Protein AF-A0AAQ6AFJ7-F1 (afdb_monomer)

Organism: Amphiprion ocellaris (NCBI:txid80972)

Secondary structure (DSSP, 8-state):
-----HHHHHHHHTB-TTT-SB-SSEEE-TTS-EEEHHHHHHHHHHHHTTTPPPB-TTT--B-S-GGGPEE-HHHHHHHHHHHHHS-----------S-------SS--------SS-PPP--

Foldseek 3Di:
DDPDDPLRVVQQVQAAPQVRGGADQWWAFPVGDIHHLVRVLVQVVVVVVPVDFGADPPPRDGGPDSVPIDGPVVSVVVSVVSVVPPPDPDPDDDDDPDDDDDDDDDDDDDDDDDDPDDDDDDD

Structure (mmCIF, N/CA/C/O backbone):
data_AF-A0AAQ6AFJ7-F1
#
_entry.id   AF-A0AAQ6AFJ7-F1
#
loop_
_atom_site.group_PDB
_atom_site.id
_atom_site.type_symbol
_atom_site.label_atom_id
_atom_site.label_alt_id
_atom_site.label_comp_id
_atom_site.label_asym_id
_atom_site.label_entity_id
_atom_site.label_seq_id
_atom_site.pdbx_PDB_ins_code
_atom_site.Cartn_x
_atom_site.Cartn_y
_atom_site.Cartn_z
_atom_site.occupancy
_atom_site.B_iso_or_equiv
_atom_site.auth_seq_id
_atom_site.auth_comp_id
_atom_site.auth_asym_id
_atom_site.auth_atom_id
_atom_site.pdbx_PDB_model_num
ATOM 1 N N . MET A 1 1 ? -26.740 14.660 5.136 1.00 46.88 1 MET A N 1
ATOM 2 C CA . MET A 1 1 ? -25.790 14.652 6.270 1.00 46.88 1 MET A CA 1
ATOM 3 C C . MET A 1 1 ? -25.404 13.203 6.490 1.00 46.88 1 MET A C 1
ATOM 5 O O . MET A 1 1 ? -26.304 12.376 6.499 1.00 46.88 1 MET A O 1
ATOM 9 N N . SER A 1 2 ? -24.106 12.898 6.467 1.00 57.81 2 SER A N 1
ATOM 10 C CA . SER A 1 2 ? -23.583 11.533 6.310 1.00 57.81 2 SER A CA 1
ATOM 11 C C . SER A 1 2 ? -24.169 10.573 7.354 1.00 57.81 2 SER A C 1
ATOM 13 O O . SER A 1 2 ? -24.139 10.879 8.541 1.00 57.81 2 SER A O 1
ATOM 15 N N . LEU A 1 3 ? -24.731 9.448 6.899 1.00 65.75 3 LEU A N 1
ATOM 16 C CA . LEU A 1 3 ? -25.384 8.416 7.724 1.00 65.75 3 LEU A CA 1
ATOM 17 C C . LEU A 1 3 ? -24.393 7.396 8.309 1.00 65.75 3 LEU A C 1
ATOM 19 O O . LEU A 1 3 ? -24.811 6.428 8.938 1.00 65.75 3 LEU A O 1
ATOM 23 N N . PHE A 1 4 ? -23.096 7.589 8.084 1.00 62.53 4 PHE A N 1
ATOM 24 C CA . PHE A 1 4 ? -22.077 6.650 8.526 1.00 62.53 4 PHE A CA 1
ATOM 25 C C . PHE A 1 4 ? -21.688 6.920 9.972 1.00 62.53 4 PHE A C 1
ATOM 27 O O . PHE A 1 4 ? -21.436 8.062 10.369 1.00 62.53 4 PHE A O 1
ATOM 34 N N . LYS A 1 5 ? -21.637 5.852 10.768 1.00 77.75 5 LYS A N 1
ATOM 35 C CA . LYS A 1 5 ? -21.103 5.931 12.125 1.00 77.75 5 LYS A CA 1
ATOM 36 C C . LYS A 1 5 ? -19.603 6.249 12.044 1.00 77.75 5 LYS A C 1
ATOM 38 O O . LYS A 1 5 ? -18.931 5.730 11.151 1.00 77.75 5 LYS A O 1
ATOM 43 N N . PRO A 1 6 ? -19.044 7.031 12.986 1.00 77.44 6 PRO A N 1
ATOM 44 C CA . PRO A 1 6 ? -17.614 7.357 12.997 1.00 77.44 6 PRO A CA 1
ATOM 45 C C . PRO A 1 6 ? -16.695 6.125 12.944 1.00 77.44 6 PRO A C 1
ATOM 47 O O . PRO A 1 6 ? -15.611 6.183 12.373 1.00 77.44 6 PRO A O 1
ATOM 50 N N . GLU A 1 7 ? -17.144 4.998 13.505 1.00 79.19 7 GLU A N 1
ATOM 51 C CA . GLU A 1 7 ? -16.421 3.722 13.478 1.00 79.19 7 GLU A CA 1
ATOM 52 C C . GLU A 1 7 ? -16.317 3.114 12.070 1.00 79.19 7 GLU A C 1
ATOM 54 O O . GLU A 1 7 ? -15.252 2.637 11.694 1.00 79.19 7 GLU A O 1
ATOM 59 N N . GLU A 1 8 ? -17.385 3.179 11.269 1.00 79.06 8 GLU A N 1
ATOM 60 C CA . GLU A 1 8 ? -17.431 2.627 9.908 1.00 79.06 8 GLU A CA 1
ATOM 61 C C . GLU A 1 8 ? -16.568 3.459 8.959 1.00 79.06 8 GLU A C 1
ATOM 63 O O . GLU A 1 8 ? -15.852 2.916 8.117 1.00 79.06 8 GLU A O 1
ATOM 68 N N . GLN A 1 9 ? -16.581 4.782 9.143 1.00 84.75 9 GLN A N 1
ATOM 69 C CA . GLN A 1 9 ? -15.709 5.677 8.396 1.00 84.75 9 GLN A CA 1
ATOM 70 C C . GLN A 1 9 ? -14.234 5.388 8.699 1.00 84.75 9 GLN A C 1
ATOM 72 O O . GLN A 1 9 ? -13.426 5.316 7.780 1.00 84.75 9 GLN A O 1
ATOM 77 N N . LEU A 1 10 ? -13.881 5.143 9.963 1.00 89.38 10 LEU A N 1
ATOM 78 C CA . LEU A 1 10 ? -12.506 4.809 10.330 1.00 89.38 10 LEU A CA 1
ATOM 79 C C . LEU A 1 10 ? -12.050 3.460 9.750 1.00 89.38 10 LEU A C 1
ATOM 81 O O . LEU A 1 10 ? -10.907 3.348 9.313 1.00 89.38 10 LEU A O 1
ATOM 85 N N . VAL A 1 11 ? -12.927 2.448 9.696 1.00 90.88 11 VAL A N 1
ATOM 86 C CA . VAL A 1 11 ? -12.614 1.166 9.032 1.00 90.88 11 VAL A CA 1
ATOM 87 C C . VAL A 1 11 ? -12.270 1.384 7.567 1.00 90.88 11 VAL A C 1
ATOM 89 O O . VAL A 1 11 ? -11.305 0.795 7.082 1.00 90.88 11 VAL A O 1
ATOM 92 N N . HIS A 1 12 ? -13.037 2.223 6.869 1.00 90.81 12 HIS A N 1
ATOM 93 C CA . HIS A 1 12 ? -12.800 2.517 5.461 1.00 90.81 12 HIS A CA 1
ATOM 94 C C . HIS A 1 12 ? -11.412 3.131 5.233 1.00 90.81 12 HIS A C 1
ATOM 96 O O . HIS A 1 12 ? -10.651 2.612 4.422 1.00 90.81 12 HIS A O 1
ATOM 102 N N . GLU A 1 13 ? -11.043 4.150 6.015 1.00 93.44 13 GLU A N 1
ATOM 103 C CA . GLU A 1 13 ? -9.731 4.816 5.920 1.00 93.44 13 GLU A CA 1
ATOM 104 C C . GLU A 1 13 ? -8.555 3.879 6.250 1.00 93.44 13 GLU A C 1
ATOM 106 O O . GLU A 1 13 ? -7.445 4.028 5.738 1.00 93.44 13 GLU A O 1
ATOM 111 N N . LEU A 1 14 ? -8.786 2.889 7.115 1.00 95.75 14 LEU A N 1
ATOM 112 C CA . LEU A 1 14 ? -7.783 1.903 7.517 1.00 95.75 14 LEU A CA 1
ATOM 113 C C . LEU A 1 14 ? -7.788 0.638 6.653 1.00 95.75 14 LEU A C 1
ATOM 115 O O . LEU A 1 14 ? -7.059 -0.310 6.963 1.00 95.75 14 LEU A O 1
ATOM 119 N N . SER A 1 15 ? -8.586 0.608 5.586 1.00 96.38 15 SER A N 1
ATOM 120 C CA . SER A 1 15 ? -8.693 -0.533 4.684 1.00 96.38 15 SER A CA 1
ATOM 121 C C . SER A 1 15 ? -7.857 -0.344 3.426 1.00 96.38 15 SER A C 1
ATOM 123 O O . SER A 1 15 ? -7.816 0.720 2.818 1.00 96.38 15 SE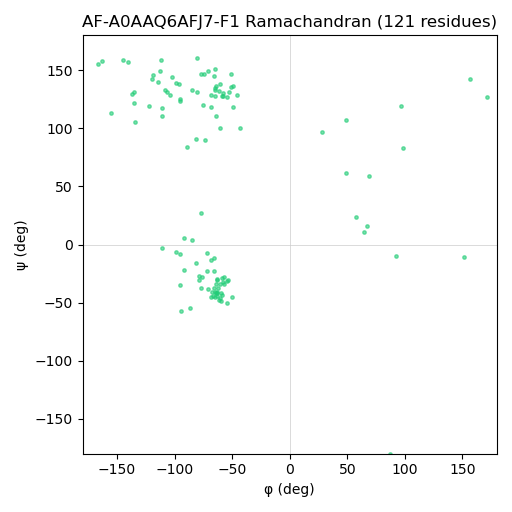R A O 1
ATOM 125 N N . CYS A 1 16 ? -7.204 -1.423 3.007 1.00 97.56 16 CYS A N 1
ATOM 126 C CA . CYS A 1 16 ? -6.484 -1.482 1.748 1.00 97.56 16 CYS A CA 1
ATOM 127 C C . CYS A 1 16 ? -7.475 -1.442 0.575 1.00 97.56 16 CYS A C 1
ATOM 129 O O . CYS A 1 16 ? -8.367 -2.292 0.522 1.00 97.56 16 CYS A O 1
ATOM 131 N N . PRO A 1 17 ? -7.298 -0.553 -0.416 1.00 96.12 17 PRO A N 1
ATOM 132 C CA . PRO A 1 17 ? -8.219 -0.433 -1.550 1.00 96.12 17 PRO A CA 1
ATOM 133 C C . PRO A 1 17 ? -8.190 -1.645 -2.500 1.00 96.12 17 PRO A C 1
ATOM 135 O O . PRO A 1 17 ? -9.084 -1.792 -3.326 1.00 96.12 17 PRO A O 1
ATOM 138 N N . ILE A 1 18 ? -7.189 -2.531 -2.390 1.00 95.50 18 ILE A N 1
ATOM 139 C CA . ILE A 1 18 ? -7.089 -3.748 -3.214 1.00 95.50 18 ILE A CA 1
ATOM 140 C C . ILE A 1 18 ? -7.864 -4.916 -2.588 1.00 95.50 18 ILE A C 1
ATOM 142 O O . ILE A 1 18 ? -8.689 -5.530 -3.256 1.00 95.50 18 ILE A O 1
ATOM 146 N N . CYS A 1 19 ? -7.594 -5.261 -1.322 1.00 96.50 19 CYS A N 1
ATOM 147 C CA . CYS A 1 19 ? -8.243 -6.407 -0.666 1.00 96.50 19 CYS A CA 1
ATOM 148 C C . CYS A 1 19 ? -9.475 -6.036 0.167 1.00 96.50 19 CYS A C 1
ATOM 150 O O . CYS A 1 19 ? -10.173 -6.932 0.639 1.00 96.50 19 CYS A O 1
ATOM 152 N N . LEU A 1 20 ? -9.733 -4.739 0.360 1.00 95.00 20 LEU A N 1
ATOM 153 C CA . LEU A 1 20 ? -10.845 -4.196 1.147 1.00 95.00 20 LEU A CA 1
ATOM 154 C C . LEU A 1 20 ? -10.860 -4.675 2.608 1.00 95.00 20 LEU A C 1
ATOM 156 O O . LEU A 1 20 ? -11.899 -4.692 3.259 1.00 95.00 20 LEU A O 1
ATOM 160 N N . GLN A 1 21 ? -9.697 -5.080 3.117 1.00 95.75 21 GLN A N 1
ATOM 161 C CA . GLN A 1 21 ? -9.472 -5.439 4.513 1.00 95.75 21 GLN A CA 1
ATOM 162 C C . GLN A 1 21 ? -8.563 -4.403 5.163 1.00 95.75 21 GLN A C 1
ATOM 164 O O . GLN A 1 21 ? -7.778 -3.748 4.474 1.00 95.75 21 GLN A O 1
ATOM 169 N N . LEU A 1 22 ? -8.604 -4.317 6.494 1.00 95.94 22 LEU A N 1
ATOM 170 C CA . LEU A 1 22 ? -7.646 -3.522 7.261 1.00 95.94 22 LEU A CA 1
ATOM 171 C C . LEU A 1 22 ? -6.207 -3.839 6.841 1.00 95.94 22 LEU A C 1
ATOM 173 O O . LEU A 1 22 ? -5.861 -5.021 6.715 1.00 95.94 22 LEU A O 1
ATOM 177 N N . TYR A 1 23 ? -5.372 -2.809 6.676 1.00 97.62 23 TYR A N 1
ATOM 178 C CA . TYR A 1 23 ? -4.009 -2.995 6.176 1.00 97.62 23 TYR A CA 1
ATOM 179 C C . TYR A 1 23 ? -3.239 -4.071 6.956 1.00 97.62 23 TYR A C 1
ATOM 181 O O . TYR A 1 23 ? -3.246 -4.126 8.187 1.00 97.62 23 TYR A O 1
ATOM 189 N N . SER A 1 24 ? -2.541 -4.923 6.213 1.00 95.81 24 SER A N 1
ATOM 190 C CA . SER A 1 24 ? -1.585 -5.893 6.732 1.00 95.81 24 SER A CA 1
ATOM 191 C C . SER A 1 24 ? -0.252 -5.615 6.061 1.00 95.81 24 SER A C 1
ATOM 193 O O . SER A 1 24 ? -0.164 -5.647 4.833 1.00 95.81 24 SER A O 1
ATOM 195 N N . ASP A 1 25 ? 0.754 -5.284 6.869 1.00 96.00 25 ASP A N 1
ATOM 196 C CA . ASP A 1 25 ? 2.056 -4.827 6.384 1.00 96.00 25 ASP A CA 1
ATOM 197 C C . ASP A 1 25 ? 1.936 -3.714 5.315 1.00 96.00 25 ASP A C 1
ATOM 199 O O . ASP A 1 25 ? 2.278 -3.932 4.147 1.00 96.00 25 ASP A O 1
ATOM 203 N N . PRO A 1 26 ? 1.355 -2.547 5.662 1.00 97.38 26 PRO A N 1
ATOM 204 C CA . PRO A 1 26 ? 1.181 -1.462 4.712 1.00 97.38 26 PRO A CA 1
ATOM 205 C C . PRO A 1 26 ? 2.527 -0.963 4.190 1.00 97.38 26 PRO A C 1
ATOM 207 O O . PRO A 1 26 ? 3.432 -0.641 4.963 1.00 97.38 26 PRO A O 1
ATOM 210 N N . VAL A 1 27 ? 2.624 -0.827 2.875 1.00 97.06 27 VAL A N 1
ATOM 211 C CA . VAL A 1 27 ? 3.716 -0.149 2.178 1.00 97.06 27 VAL A CA 1
ATOM 212 C C . VAL A 1 27 ? 3.196 1.117 1.519 1.00 97.06 27 VAL A C 1
ATOM 214 O O . VAL A 1 27 ? 2.033 1.178 1.116 1.00 97.06 27 VAL A O 1
ATOM 217 N N . VAL A 1 28 ? 4.064 2.118 1.416 1.00 96.44 28 VAL A N 1
ATOM 218 C CA . VAL A 1 28 ? 3.766 3.400 0.776 1.00 96.44 28 VAL A CA 1
ATOM 219 C C . VAL A 1 28 ? 4.476 3.487 -0.573 1.00 96.44 28 VAL A C 1
ATOM 221 O O . VAL A 1 28 ? 5.667 3.184 -0.680 1.00 96.44 28 VAL A O 1
ATOM 224 N N . LEU A 1 29 ? 3.737 3.878 -1.612 1.00 95.38 29 LEU A N 1
ATOM 225 C CA . LEU A 1 29 ? 4.303 4.199 -2.925 1.00 95.38 29 LEU A CA 1
ATOM 226 C C . LEU A 1 29 ? 4.890 5.619 -2.917 1.00 95.38 29 LEU A C 1
ATOM 228 O O . LEU A 1 29 ? 4.463 6.443 -2.110 1.00 95.38 29 LEU A O 1
ATOM 232 N N . PRO A 1 30 ? 5.790 5.965 -3.858 1.00 94.38 30 PRO A N 1
ATOM 233 C CA . PRO A 1 30 ? 6.312 7.330 -3.993 1.00 94.38 30 PRO A CA 1
ATOM 234 C C . PRO A 1 30 ? 5.223 8.408 -4.136 1.00 94.38 30 PRO A C 1
ATOM 236 O O . PRO A 1 30 ? 5.380 9.511 -3.625 1.00 94.38 30 PRO A O 1
ATOM 239 N N . CYS A 1 31 ? 4.087 8.058 -4.749 1.00 95.31 31 CYS A N 1
ATOM 240 C CA . CYS A 1 31 ? 2.912 8.927 -4.872 1.00 95.31 31 CYS A CA 1
ATOM 241 C C . CYS A 1 31 ? 2.133 9.149 -3.557 1.00 95.31 31 CYS A C 1
ATOM 243 O O . CYS A 1 31 ? 1.178 9.920 -3.530 1.00 95.31 31 CYS A O 1
ATOM 245 N N . GLY A 1 32 ? 2.485 8.446 -2.475 1.00 94.62 32 GLY A N 1
ATOM 246 C CA . GLY A 1 32 ? 1.863 8.560 -1.152 1.00 94.62 32 GLY A CA 1
ATOM 247 C C . GLY A 1 32 ? 0.701 7.597 -0.869 1.00 94.62 32 GLY A C 1
ATOM 248 O O . GLY A 1 32 ? 0.297 7.484 0.290 1.00 94.62 32 GLY A O 1
ATOM 249 N N . HIS A 1 33 ? 0.186 6.871 -1.868 1.00 96.75 33 HIS A N 1
ATOM 250 C CA . HIS A 1 33 ? -0.851 5.850 -1.658 1.00 96.75 33 HIS A CA 1
ATOM 251 C C . HIS A 1 33 ? -0.297 4.615 -0.938 1.00 96.75 33 HIS A C 1
ATOM 253 O O . HIS A 1 33 ? 0.882 4.271 -1.076 1.00 96.75 33 HIS A O 1
ATOM 259 N N . ASN A 1 34 ? -1.157 3.950 -0.163 1.00 97.31 34 ASN A N 1
ATOM 260 C CA . ASN A 1 34 ? -0.775 2.849 0.717 1.00 97.31 34 ASN A CA 1
ATOM 261 C C . ASN A 1 34 ? -1.518 1.570 0.329 1.00 97.31 34 ASN A C 1
ATOM 263 O O . ASN A 1 34 ? -2.699 1.602 0.003 1.00 97.31 34 ASN A O 1
ATOM 267 N N . TYR A 1 35 ? -0.836 0.430 0.416 1.00 97.38 35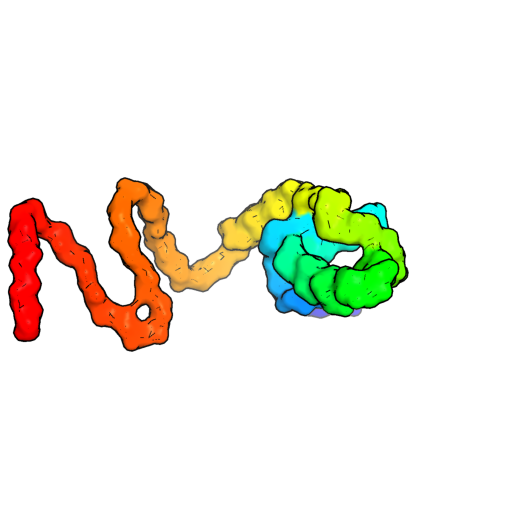 TYR A N 1
ATOM 268 C CA . TYR A 1 35 ? -1.407 -0.890 0.127 1.00 97.38 35 TYR A CA 1
ATOM 269 C C . TYR A 1 35 ? -0.805 -1.932 1.058 1.00 97.38 35 TYR A C 1
ATOM 271 O O . TYR A 1 35 ? 0.304 -1.753 1.554 1.00 97.38 35 TYR A O 1
ATOM 279 N N . CYS A 1 36 ? -1.480 -3.063 1.259 1.00 97.69 36 CYS A N 1
ATOM 280 C CA . CYS A 1 36 ? -0.814 -4.225 1.849 1.00 97.69 36 CYS A CA 1
ATOM 281 C C . CYS A 1 36 ? 0.342 -4.663 0.942 1.00 97.69 36 CYS A C 1
ATOM 283 O O . CYS A 1 36 ? 0.157 -4.761 -0.276 1.00 97.69 36 CYS A O 1
ATOM 285 N N . ARG A 1 37 ? 1.494 -5.013 1.525 1.00 94.88 37 ARG A N 1
ATOM 286 C CA . ARG A 1 37 ? 2.668 -5.487 0.776 1.00 94.88 37 ARG A CA 1
ATOM 287 C C . ARG A 1 37 ? 2.328 -6.613 -0.203 1.00 94.88 37 ARG A C 1
ATOM 289 O O . ARG A 1 37 ? 2.722 -6.566 -1.363 1.00 94.88 37 ARG A O 1
ATOM 296 N N . ALA A 1 38 ? 1.549 -7.598 0.247 1.00 94.25 38 ALA A N 1
ATOM 297 C CA . ALA A 1 38 ? 1.118 -8.715 -0.593 1.00 94.25 38 ALA A CA 1
ATOM 298 C C . ALA A 1 38 ? 0.242 -8.259 -1.773 1.00 94.25 38 ALA A C 1
ATOM 300 O O . ALA A 1 38 ? 0.423 -8.726 -2.893 1.00 94.25 38 ALA A O 1
ATOM 301 N N . CYS A 1 39 ? -0.674 -7.315 -1.536 1.00 95.12 39 CYS A N 1
ATOM 302 C CA . CYS A 1 39 ? -1.595 -6.833 -2.560 1.00 95.12 39 CYS A CA 1
ATOM 303 C C . CYS A 1 39 ? -0.868 -6.108 -3.691 1.00 95.12 39 CYS A C 1
ATOM 305 O O . CYS A 1 39 ? -1.164 -6.360 -4.854 1.00 95.12 39 CYS A O 1
ATOM 307 N N . ILE A 1 40 ? 0.081 -5.230 -3.360 1.00 93.19 40 ILE A N 1
ATOM 308 C CA . ILE A 1 40 ? 0.822 -4.491 -4.386 1.00 93.19 40 ILE A CA 1
ATOM 309 C C . ILE A 1 40 ? 1.884 -5.359 -5.083 1.00 93.19 40 ILE A C 1
ATOM 311 O O . ILE A 1 40 ? 2.161 -5.159 -6.260 1.00 93.19 40 ILE A O 1
ATOM 315 N N . CYS A 1 41 ? 2.431 -6.375 -4.406 1.00 90.06 41 CYS A N 1
ATOM 316 C CA . CYS A 1 41 ? 3.325 -7.346 -5.044 1.00 90.06 41 CYS A CA 1
ATOM 317 C C . CYS A 1 41 ? 2.597 -8.107 -6.159 1.00 90.06 41 CYS A C 1
ATOM 319 O O . CYS A 1 41 ? 3.070 -8.147 -7.290 1.00 90.06 41 CYS A O 1
ATOM 321 N N . MET A 1 42 ? 1.388 -8.606 -5.879 1.00 87.50 42 MET A N 1
ATOM 322 C CA . MET A 1 42 ? 0.588 -9.336 -6.868 1.00 87.50 42 MET A CA 1
ATOM 323 C C . MET A 1 42 ? 0.235 -8.494 -8.104 1.00 87.50 42 MET A C 1
ATOM 325 O O . MET A 1 42 ? 0.147 -9.038 -9.203 1.00 87.50 42 MET A O 1
ATOM 329 N N . THR A 1 43 ? 0.027 -7.181 -7.951 1.00 83.38 43 THR A N 1
ATOM 330 C CA . THR A 1 43 ? -0.247 -6.284 -9.089 1.00 83.38 43 THR A CA 1
ATOM 331 C C . THR A 1 43 ? 1.019 -5.905 -9.864 1.00 83.38 43 THR A C 1
ATOM 333 O O . THR A 1 43 ? 0.955 -5.638 -11.065 1.00 83.38 43 THR A O 1
ATOM 336 N N . ALA A 1 44 ? 2.186 -5.896 -9.216 1.00 78.94 44 ALA A N 1
ATOM 337 C CA . ALA A 1 44 ? 3.464 -5.664 -9.884 1.00 78.94 44 ALA A CA 1
ATOM 338 C C . ALA A 1 44 ? 3.963 -6.902 -10.649 1.00 78.94 44 ALA A C 1
ATOM 340 O O . ALA A 1 44 ? 4.445 -6.749 -11.772 1.00 78.94 44 ALA A O 1
ATOM 341 N N . ASP A 1 45 ? 3.759 -8.112 -10.118 1.00 70.94 45 ASP A N 1
ATOM 342 C CA . ASP A 1 45 ? 4.170 -9.381 -10.746 1.00 70.94 45 ASP A CA 1
ATOM 343 C C . ASP A 1 45 ? 3.534 -9.595 -12.133 1.00 70.94 45 ASP A C 1
ATOM 345 O O . ASP A 1 45 ? 4.114 -10.237 -13.016 1.00 70.94 45 ASP A O 1
ATOM 349 N N . THR A 1 46 ? 2.342 -9.035 -12.368 1.00 64.75 46 THR A N 1
ATOM 350 C CA . THR A 1 46 ? 1.704 -9.059 -13.694 1.00 64.75 46 THR A CA 1
ATOM 351 C C . THR A 1 46 ? 2.384 -8.132 -14.703 1.00 64.75 46 THR A C 1
ATOM 353 O O . THR A 1 46 ? 2.259 -8.347 -15.907 1.00 64.75 46 THR A O 1
ATOM 356 N N . THR A 1 47 ? 3.105 -7.114 -14.231 1.00 63.72 47 THR A N 1
ATOM 357 C CA . THR A 1 47 ? 3.731 -6.074 -15.062 1.00 63.72 47 THR A CA 1
ATOM 358 C C . THR A 1 47 ? 5.201 -6.394 -15.370 1.00 63.72 47 THR A C 1
ATOM 360 O O . THR A 1 47 ? 5.656 -6.161 -16.491 1.00 63.72 47 THR A O 1
ATOM 363 N N . ASP A 1 48 ? 5.914 -7.015 -14.423 1.00 60.72 48 ASP A N 1
ATOM 364 C CA . ASP A 1 48 ? 7.359 -7.297 -14.499 1.00 60.72 48 ASP A CA 1
ATOM 365 C C . ASP A 1 48 ? 7.757 -8.153 -15.721 1.00 60.72 48 ASP A C 1
ATOM 367 O O . ASP A 1 48 ? 8.773 -7.926 -16.375 1.00 60.72 48 ASP A O 1
ATOM 371 N N . LYS A 1 49 ? 6.872 -9.058 -16.158 1.00 62.94 49 LYS A N 1
ATOM 372 C CA . LYS A 1 49 ? 7.084 -9.900 -17.354 1.00 62.94 49 LYS A CA 1
ATOM 373 C C . LYS A 1 49 ? 7.132 -9.127 -18.679 1.00 62.94 49 LYS A C 1
ATOM 375 O O . LYS A 1 49 ? 7.483 -9.711 -19.701 1.00 62.94 49 LYS A O 1
ATOM 380 N N . SER A 1 50 ? 6.761 -7.847 -18.675 1.00 64.81 50 SER A N 1
ATOM 381 C CA . SER A 1 50 ? 6.639 -7.018 -19.881 1.00 64.81 50 SER A CA 1
ATOM 382 C C . SER A 1 50 ? 7.706 -5.921 -19.983 1.00 64.81 50 SER A C 1
ATOM 384 O O . SER A 1 50 ? 7.712 -5.188 -20.970 1.00 64.81 50 SER A O 1
ATOM 386 N N . GLY A 1 51 ? 8.588 -5.770 -18.983 1.00 69.94 51 GLY A N 1
ATOM 387 C CA . GLY A 1 51 ? 9.570 -4.674 -18.930 1.00 69.94 51 GLY A CA 1
ATOM 388 C C . GLY A 1 51 ? 8.947 -3.281 -18.750 1.00 69.94 51 GLY A C 1
ATOM 389 O O . GLY A 1 51 ? 9.597 -2.271 -19.012 1.00 69.94 51 GLY A O 1
ATOM 390 N N . ILE A 1 52 ? 7.677 -3.222 -18.338 1.00 81.06 52 ILE A N 1
ATOM 391 C CA . ILE A 1 52 ? 6.932 -1.984 -18.091 1.00 81.06 52 ILE A CA 1
ATOM 392 C C . ILE A 1 52 ? 7.009 -1.676 -16.592 1.00 81.06 52 ILE A C 1
ATOM 394 O O . ILE A 1 52 ? 6.871 -2.578 -15.767 1.00 81.06 52 ILE A O 1
ATOM 398 N N . LEU A 1 53 ? 7.213 -0.406 -16.229 1.00 86.75 53 LEU A N 1
ATOM 399 C CA . LEU A 1 53 ? 7.181 0.001 -14.824 1.00 86.75 53 LEU A CA 1
ATOM 400 C C . LEU A 1 53 ? 5.773 -0.201 -14.239 1.00 86.75 53 LEU A C 1
ATOM 402 O O . LEU A 1 53 ? 4.783 0.181 -14.875 1.00 86.75 53 LEU A O 1
ATOM 406 N N . PRO A 1 54 ? 5.651 -0.771 -13.029 1.00 90.19 54 PRO A N 1
ATOM 407 C CA . PRO A 1 54 ? 4.360 -0.902 -12.378 1.00 90.19 54 PRO A CA 1
ATOM 408 C C . PRO A 1 54 ? 3.774 0.476 -12.047 1.00 90.19 54 PRO A C 1
ATOM 410 O O . PRO A 1 54 ? 4.489 1.453 -11.816 1.00 90.19 54 PRO A O 1
ATOM 413 N N . ARG A 1 55 ? 2.440 0.545 -12.031 1.00 91.50 55 ARG A N 1
ATOM 414 C CA . ARG A 1 55 ? 1.673 1.780 -11.819 1.00 91.50 55 ARG A CA 1
ATOM 415 C C . ARG A 1 55 ? 0.805 1.686 -10.577 1.00 91.50 55 ARG A C 1
ATOM 417 O O . ARG A 1 55 ? 0.279 0.622 -10.257 1.00 91.50 55 ARG A O 1
ATOM 424 N N . CYS A 1 56 ? 0.642 2.811 -9.891 1.00 93.94 56 CYS A N 1
ATOM 425 C CA . CYS A 1 56 ? -0.265 2.945 -8.760 1.00 93.94 56 CYS A CA 1
ATOM 426 C C . CYS A 1 56 ? -1.716 2.617 -9.181 1.00 93.94 56 CYS A C 1
ATOM 428 O O . CYS A 1 56 ? -2.206 3.220 -10.140 1.00 93.94 56 CYS A O 1
ATOM 430 N N . PRO A 1 57 ? -2.430 1.711 -8.487 1.00 93.56 57 PRO A N 1
ATOM 431 C CA . PRO A 1 57 ? -3.830 1.393 -8.785 1.00 93.56 57 PRO A CA 1
ATOM 432 C C . PRO A 1 57 ? -4.789 2.592 -8.743 1.00 93.56 57 PRO A C 1
ATOM 434 O O . PRO A 1 57 ? -5.794 2.589 -9.451 1.00 93.56 57 PRO A O 1
ATOM 437 N N . GLU A 1 58 ? -4.479 3.616 -7.944 1.00 94.94 58 GLU A N 1
ATOM 438 C CA . GLU A 1 58 ? -5.357 4.774 -7.737 1.00 94.94 58 GLU A CA 1
ATOM 439 C C . GLU A 1 58 ? -5.016 5.946 -8.667 1.00 94.94 58 GLU A C 1
ATOM 441 O O . GLU A 1 58 ? -5.854 6.377 -9.458 1.00 94.94 58 GLU A O 1
ATOM 446 N N . CYS A 1 59 ? -3.776 6.446 -8.625 1.00 96.19 59 CYS A N 1
ATOM 447 C CA . CYS A 1 59 ? -3.371 7.628 -9.399 1.00 96.19 59 CYS A CA 1
ATOM 448 C C . CYS A 1 59 ? -2.629 7.311 -10.705 1.00 96.19 59 CYS A C 1
ATOM 450 O O . CYS A 1 59 ? -2.370 8.218 -11.493 1.00 96.19 59 CYS A O 1
ATOM 452 N N . ARG A 1 60 ? -2.302 6.035 -10.957 1.00 93.19 60 ARG A N 1
ATOM 453 C CA . ARG A 1 60 ? -1.573 5.545 -12.146 1.00 93.19 60 ARG A CA 1
ATOM 454 C C . ARG A 1 60 ? -0.132 6.040 -12.296 1.00 93.19 60 ARG A C 1
ATOM 456 O O . ARG A 1 60 ? 0.467 5.799 -13.342 1.00 93.19 60 ARG A O 1
ATOM 463 N N . GLU A 1 61 ? 0.430 6.672 -11.270 1.00 93.69 61 GLU A N 1
ATOM 464 C CA . GLU A 1 61 ? 1.840 7.069 -11.243 1.00 93.69 61 GLU A CA 1
ATOM 465 C C . GLU A 1 61 ? 2.761 5.840 -11.271 1.00 93.69 61 GLU A C 1
ATOM 467 O O . GLU A 1 61 ? 2.494 4.837 -10.601 1.00 93.69 61 GLU A O 1
ATOM 472 N N . GLU A 1 62 ? 3.816 5.905 -12.080 1.00 92.31 62 GLU A N 1
ATOM 473 C CA . GLU A 1 62 ? 4.813 4.841 -12.220 1.00 92.31 62 GLU A CA 1
ATOM 474 C C . GLU A 1 62 ? 5.779 4.833 -11.034 1.00 92.31 62 GLU A C 1
ATOM 476 O O . GLU A 1 62 ? 6.120 5.879 -10.484 1.00 92.31 62 GLU A O 1
ATOM 481 N N . TYR A 1 63 ? 6.248 3.650 -10.643 1.00 90.44 63 TYR A N 1
ATOM 482 C CA . TYR A 1 63 ? 7.241 3.505 -9.581 1.00 90.44 63 TYR A CA 1
ATOM 483 C C . TYR A 1 63 ? 8.270 2.423 -9.919 1.00 90.44 63 TYR A C 1
ATOM 485 O O . TYR A 1 63 ? 8.019 1.529 -10.725 1.00 90.44 63 TYR A O 1
ATOM 493 N N . GLN A 1 64 ? 9.452 2.502 -9.301 1.00 87.25 64 GLN A N 1
ATOM 494 C CA . GLN A 1 64 ? 10.636 1.699 -9.651 1.00 87.25 64 GLN A CA 1
ATOM 495 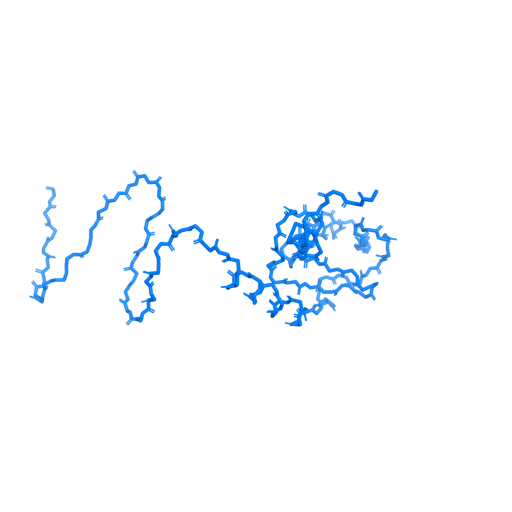C C . GLN A 1 64 ? 10.590 0.241 -9.144 1.00 87.25 64 GLN A C 1
ATOM 497 O O . GLN A 1 64 ? 11.628 -0.375 -8.927 1.00 87.25 64 GLN A O 1
ATOM 502 N N . GLY A 1 65 ? 9.396 -0.327 -8.957 1.00 84.81 65 GLY A N 1
ATOM 503 C CA . GLY A 1 65 ? 9.214 -1.702 -8.486 1.00 84.81 65 GLY A CA 1
ATOM 504 C C . GLY A 1 65 ? 9.205 -1.867 -6.963 1.00 84.81 65 GLY A C 1
ATOM 505 O O . GLY A 1 65 ? 9.302 -0.900 -6.203 1.00 84.81 65 GLY A O 1
ATOM 506 N N . MET A 1 66 ? 9.040 -3.120 -6.524 1.00 83.88 66 MET A N 1
ATOM 507 C CA . MET A 1 66 ? 8.806 -3.491 -5.119 1.00 83.88 66 MET A CA 1
ATOM 508 C C . MET A 1 66 ? 9.972 -3.148 -4.185 1.00 83.88 66 MET A C 1
ATOM 510 O O . MET A 1 66 ? 9.727 -2.773 -3.041 1.00 83.88 66 MET A O 1
ATOM 514 N N . ASP A 1 67 ? 11.216 -3.226 -4.661 1.00 83.81 67 ASP A N 1
ATOM 515 C CA . ASP A 1 67 ? 12.410 -2.998 -3.829 1.00 83.81 67 ASP A CA 1
ATOM 516 C C . ASP A 1 67 ? 12.524 -1.555 -3.316 1.00 83.81 67 ASP A C 1
ATOM 518 O O . ASP A 1 67 ? 13.159 -1.290 -2.296 1.00 83.81 67 ASP A O 1
ATOM 522 N N . SER A 1 68 ? 11.878 -0.614 -4.008 1.00 82.88 68 SER A N 1
ATOM 523 C CA . SER A 1 68 ? 11.845 0.799 -3.623 1.00 82.88 68 SER A CA 1
ATOM 524 C C . SER A 1 68 ? 10.803 1.113 -2.542 1.00 82.88 68 SER A C 1
ATOM 526 O O . SER A 1 68 ? 10.868 2.168 -1.906 1.00 82.88 68 SER A O 1
ATOM 528 N N . LEU A 1 69 ? 9.849 0.207 -2.299 1.00 90.62 69 LEU A N 1
ATOM 529 C CA . LEU A 1 69 ? 8.711 0.470 -1.423 1.00 90.62 69 LEU A CA 1
ATOM 530 C C . LEU A 1 69 ? 9.084 0.303 0.047 1.00 90.62 69 LEU A C 1
ATOM 532 O O . LEU A 1 69 ? 9.645 -0.708 0.466 1.00 90.62 69 LEU A O 1
ATOM 536 N N . GLN A 1 70 ? 8.712 1.297 0.849 1.00 93.12 70 GLN A N 1
ATOM 537 C CA . GLN A 1 70 ? 8.976 1.304 2.283 1.00 93.12 70 GLN A CA 1
ATOM 538 C C . GLN A 1 70 ? 7.717 0.942 3.066 1.00 93.12 70 GLN A C 1
ATOM 540 O O . GLN A 1 70 ? 6.604 1.338 2.711 1.00 93.12 70 GLN A O 1
ATOM 545 N N . ARG A 1 71 ? 7.894 0.213 4.170 1.00 95.69 71 ARG A N 1
ATOM 546 C CA . ARG A 1 71 ? 6.817 -0.052 5.131 1.00 95.69 71 ARG A CA 1
ATOM 547 C C . ARG A 1 71 ? 6.367 1.256 5.784 1.00 95.69 71 ARG A C 1
ATOM 549 O O . ARG A 1 71 ? 7.185 2.019 6.296 1.00 95.69 71 ARG A O 1
ATOM 556 N N . ASN A 1 72 ? 5.058 1.474 5.857 1.00 96.81 72 ASN A N 1
ATOM 557 C CA . ASN A 1 72 ? 4.466 2.581 6.598 1.00 96.81 72 ASN A CA 1
ATOM 558 C C . ASN A 1 72 ? 4.197 2.171 8.056 1.00 96.81 72 ASN A C 1
ATOM 560 O O . ASN A 1 72 ? 3.088 1.787 8.425 1.00 96.81 72 ASN A O 1
ATOM 564 N N . PHE A 1 73 ? 5.224 2.275 8.905 1.00 95.56 73 PHE A N 1
ATOM 565 C CA . PHE A 1 73 ? 5.147 1.890 10.322 1.00 95.56 73 PHE A CA 1
ATOM 566 C C . PHE A 1 73 ? 4.043 2.612 11.100 1.00 95.56 73 PHE A C 1
ATOM 568 O O . PHE A 1 73 ? 3.446 2.037 12.012 1.00 95.56 73 PHE A O 1
ATOM 575 N N . LYS A 1 74 ? 3.758 3.873 10.751 1.00 97.19 74 LYS A N 1
ATOM 576 C CA . LYS A 1 74 ? 2.725 4.649 11.438 1.00 97.19 74 LYS A CA 1
ATOM 577 C C . LYS A 1 74 ? 1.340 4.090 11.138 1.00 97.19 74 LYS A C 1
ATOM 579 O O . LYS A 1 74 ? 0.558 3.915 12.069 1.00 97.19 74 LYS A O 1
ATOM 584 N N . LEU A 1 75 ? 1.064 3.779 9.872 1.00 96.94 75 LEU A N 1
ATOM 585 C CA . LEU A 1 75 ? -0.196 3.161 9.470 1.00 96.94 75 LEU A CA 1
ATOM 586 C C . LEU A 1 75 ? -0.354 1.768 10.094 1.00 9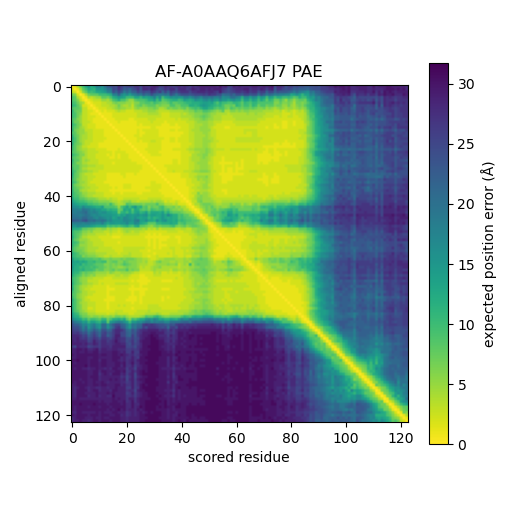6.94 75 LEU A C 1
ATOM 588 O O . LEU A 1 75 ? -1.422 1.477 10.627 1.00 96.94 75 LEU A O 1
ATOM 592 N N . SER A 1 76 ? 0.714 0.959 10.137 1.00 95.75 76 SER A N 1
ATOM 593 C CA . SER A 1 76 ? 0.701 -0.330 10.847 1.00 95.75 76 SER A CA 1
ATOM 594 C C . SER A 1 76 ? 0.274 -0.170 12.307 1.00 95.75 76 SER A C 1
ATOM 596 O O . SER A 1 76 ? -0.666 -0.822 12.752 1.00 95.75 76 SER A O 1
ATOM 598 N N . SER A 1 77 ? 0.905 0.762 13.029 1.00 96.56 77 SER A N 1
ATOM 599 C CA . SER A 1 77 ? 0.613 1.013 14.444 1.00 96.56 77 SER A CA 1
ATOM 600 C C . SER A 1 77 ? -0.828 1.481 14.679 1.00 96.56 77 SER A C 1
ATOM 602 O O . SER A 1 77 ? -1.458 1.075 15.655 1.00 96.56 77 SER A O 1
ATOM 604 N N . ILE A 1 78 ? -1.381 2.306 13.781 1.00 95.75 78 ILE A N 1
ATOM 605 C CA . ILE A 1 78 ? -2.777 2.758 13.877 1.00 95.75 78 ILE A CA 1
ATOM 606 C C . ILE A 1 78 ? -3.740 1.582 13.676 1.00 95.75 78 ILE A C 1
ATOM 608 O O . ILE A 1 78 ? -4.689 1.436 14.444 1.00 95.75 78 ILE A O 1
ATOM 612 N N . VAL A 1 79 ? -3.491 0.725 12.682 1.00 95.38 79 VAL A N 1
ATOM 613 C CA . VAL A 1 79 ? -4.332 -0.451 12.410 1.00 95.38 79 VAL A CA 1
ATOM 614 C C . VAL A 1 79 ? -4.278 -1.454 13.560 1.00 95.38 79 VAL A C 1
ATOM 616 O O . VAL A 1 79 ? -5.311 -1.996 13.950 1.00 95.38 79 VAL A O 1
ATOM 619 N N . GLU A 1 80 ? -3.102 -1.681 14.139 1.00 92.81 80 GLU A N 1
ATOM 620 C CA . GLU A 1 80 ? -2.935 -2.517 15.332 1.00 92.81 80 GLU A CA 1
ATOM 621 C C . GLU A 1 80 ? -3.716 -1.954 16.525 1.00 92.81 80 GLU A C 1
ATOM 623 O O . GLU A 1 80 ? -4.471 -2.684 17.170 1.00 92.81 80 GLU A O 1
ATOM 628 N N . GLY A 1 81 ? -3.610 -0.644 16.771 1.00 94.00 81 GLY A N 1
ATOM 629 C CA . GLY A 1 81 ? -4.380 0.037 17.811 1.00 94.00 81 GLY A CA 1
ATOM 630 C C . GLY A 1 81 ? -5.891 -0.072 17.596 1.00 94.00 81 GLY A C 1
ATOM 631 O O . GLY A 1 81 ? -6.626 -0.345 18.542 1.00 94.00 81 GLY A O 1
ATOM 632 N N . TYR A 1 82 ? -6.353 0.068 16.350 1.00 91.81 82 TYR A N 1
ATOM 633 C CA . TYR A 1 82 ? -7.760 -0.107 15.989 1.00 91.81 82 TYR A CA 1
ATOM 634 C C . TYR A 1 82 ? -8.248 -1.543 16.234 1.00 91.81 82 TYR A C 1
ATOM 636 O O . TYR A 1 82 ? -9.309 -1.751 16.814 1.00 91.81 82 TYR A O 1
ATOM 644 N N . ARG A 1 83 ? -7.461 -2.559 15.856 1.00 88.94 83 ARG A N 1
ATOM 645 C CA . ARG A 1 83 ? -7.799 -3.976 16.100 1.00 88.94 83 ARG A CA 1
ATOM 646 C C . ARG A 1 83 ? -7.878 -4.325 17.588 1.00 88.94 83 ARG A C 1
ATOM 648 O O . ARG A 1 83 ? -8.632 -5.224 17.957 1.00 88.94 83 ARG A O 1
ATOM 655 N N . ALA A 1 84 ? -7.089 -3.648 18.420 1.00 89.56 84 ALA A N 1
ATOM 656 C CA . ALA A 1 84 ? -7.097 -3.825 19.868 1.00 89.56 84 ALA A CA 1
ATOM 657 C C . ALA A 1 84 ? -8.268 -3.102 20.556 1.00 89.56 84 ALA A C 1
ATOM 659 O O . ALA A 1 84 ? -8.729 -3.559 21.599 1.00 89.56 84 ALA A O 1
ATOM 660 N N . SER A 1 85 ? -8.737 -1.982 19.995 1.00 83.19 85 SER A N 1
ATOM 661 C CA . SER A 1 85 ? -9.838 -1.187 20.555 1.00 83.19 85 SER A CA 1
ATOM 662 C C . SER A 1 85 ? -11.215 -1.570 20.018 1.00 83.19 85 SER A C 1
ATOM 664 O O . SER A 1 85 ? -12.216 -1.309 20.687 1.00 83.19 85 SER A O 1
ATOM 666 N N . ALA A 1 86 ? -11.285 -2.198 18.840 1.00 72.75 86 ALA A N 1
ATOM 667 C CA . ALA A 1 86 ? -12.523 -2.749 18.317 1.00 72.75 86 ALA A CA 1
ATOM 668 C C . ALA A 1 86 ? -13.076 -3.767 19.331 1.00 72.75 86 ALA A C 1
ATOM 670 O O . ALA A 1 86 ? -12.329 -4.661 19.743 1.00 72.75 86 ALA A O 1
ATOM 671 N N . PRO A 1 87 ? -14.351 -3.655 19.758 1.00 57.78 87 PRO A N 1
ATOM 672 C CA . PRO A 1 87 ? -14.957 -4.625 20.655 1.00 57.78 87 PRO A CA 1
ATOM 673 C C . PRO A 1 87 ? -14.932 -5.981 19.957 1.00 57.78 87 PRO A C 1
ATOM 675 O O . PRO A 1 87 ? -15.731 -6.264 19.065 1.00 57.78 87 PRO A O 1
ATOM 678 N N . GLN A 1 88 ? -13.957 -6.805 20.329 1.00 50.09 88 GLN A N 1
ATOM 679 C CA . GLN A 1 88 ? -13.860 -8.157 19.827 1.00 50.09 88 GLN A CA 1
ATOM 680 C C . GLN A 1 88 ? -15.104 -8.888 20.323 1.00 50.09 88 GLN A C 1
ATOM 682 O O . GLN A 1 88 ? -15.259 -9.139 21.520 1.00 50.09 88 GLN A O 1
ATOM 687 N N . GLY A 1 89 ? -16.008 -9.228 19.401 1.00 47.50 89 GLY A N 1
ATOM 688 C CA . GLY A 1 89 ? -16.861 -10.388 19.607 1.00 47.50 89 GLY A CA 1
ATOM 689 C C . GLY A 1 89 ? -15.931 -11.525 20.014 1.00 47.50 89 GLY A C 1
ATOM 690 O O . GLY A 1 89 ? -14.982 -11.817 19.295 1.00 47.50 89 GLY A O 1
ATOM 691 N N . GLN A 1 90 ? -16.133 -12.045 21.223 1.00 41.31 90 GLN A N 1
ATOM 692 C CA . GLN A 1 90 ? -15.252 -12.985 21.906 1.00 41.31 90 GLN A CA 1
ATOM 693 C C . GLN A 1 90 ? -14.750 -14.089 20.962 1.00 41.31 90 GLN A C 1
ATOM 695 O O . GLN A 1 90 ? -15.438 -15.075 20.719 1.00 41.31 90 GLN A O 1
ATOM 700 N N . THR A 1 91 ? -13.521 -13.958 20.474 1.00 38.81 91 THR A N 1
ATOM 701 C CA . THR A 1 91 ? -12.698 -15.102 20.089 1.00 38.81 91 THR A CA 1
ATOM 702 C C . THR A 1 91 ? -11.580 -15.160 21.109 1.00 38.81 91 THR A C 1
ATOM 704 O O . THR A 1 91 ? -10.782 -14.231 21.213 1.00 38.81 91 THR A O 1
ATOM 707 N N . GLY A 1 92 ? -11.633 -16.200 21.940 1.00 37.81 92 GLY A N 1
ATOM 708 C CA . GLY A 1 92 ? -10.886 -16.339 23.180 1.00 37.81 92 GLY A CA 1
ATOM 709 C C . GLY A 1 92 ? -9.414 -15.963 23.070 1.00 37.81 92 GLY A C 1
ATOM 710 O O . GLY A 1 92 ? -8.672 -16.468 22.231 1.00 37.81 92 GLY A O 1
ATOM 711 N N . GLN A 1 93 ? -9.006 -15.105 23.997 1.00 41.91 93 GLN A N 1
ATOM 712 C CA . GLN A 1 93 ? -7.626 -14.972 24.424 1.00 41.91 93 GLN A CA 1
ATOM 713 C C . GLN A 1 93 ? -7.085 -16.344 24.829 1.00 41.91 93 GLN A C 1
ATOM 715 O O . GLN A 1 93 ? -7.676 -17.015 25.673 1.00 41.91 93 GLN A O 1
ATOM 720 N N . GLN A 1 94 ? -5.914 -16.695 24.314 1.00 43.47 94 GLN A N 1
ATOM 721 C CA . GLN A 1 94 ? -4.882 -17.333 25.120 1.00 43.47 94 GLN A CA 1
ATOM 722 C C . GLN A 1 94 ? -3.528 -17.055 24.473 1.00 43.47 94 GLN A C 1
ATOM 724 O O . GLN A 1 94 ? -3.253 -17.457 23.345 1.00 43.47 94 GLN A O 1
ATOM 729 N N . GLY A 1 95 ? -2.711 -16.280 25.187 1.00 40.38 95 GLY A N 1
ATOM 730 C CA . GLY A 1 95 ? -1.339 -15.993 24.808 1.00 40.38 95 GLY A CA 1
ATOM 731 C C . GLY A 1 95 ? -0.504 -17.266 24.847 1.00 40.38 95 GLY A C 1
ATOM 732 O O . GLY A 1 95 ? -0.470 -17.973 25.853 1.00 40.38 95 GLY A O 1
ATOM 733 N N . CYS A 1 96 ? 0.191 -17.541 23.749 1.00 39.25 96 CYS A N 1
ATOM 734 C CA . CYS A 1 96 ? 1.145 -18.633 23.674 1.00 39.25 96 CYS A CA 1
ATOM 735 C C . CYS A 1 96 ? 2.473 -18.172 24.287 1.00 39.25 96 CYS A C 1
ATOM 737 O O . CYS A 1 96 ? 3.337 -17.637 23.593 1.00 39.25 96 CYS A O 1
ATOM 739 N N . HIS A 1 97 ? 2.654 -18.393 25.589 1.00 41.72 97 HIS A N 1
ATOM 740 C CA . HIS A 1 97 ? 3.994 -18.453 26.169 1.00 41.72 97 HIS A CA 1
ATOM 741 C C . HIS A 1 97 ? 4.626 -19.780 25.732 1.00 41.72 97 HIS A C 1
ATOM 743 O O . HIS A 1 97 ? 4.419 -20.814 26.350 1.00 41.72 97 HIS A O 1
ATOM 749 N N . SER A 1 98 ? 5.310 -19.732 24.587 1.00 47.19 98 SER A N 1
ATOM 750 C CA . SER A 1 98 ? 6.458 -20.568 24.210 1.00 47.19 98 SER A CA 1
ATOM 751 C C . SER A 1 98 ? 6.545 -21.972 24.836 1.00 47.19 98 SER A C 1
ATOM 753 O O . SER A 1 98 ? 7.127 -22.128 25.906 1.00 47.19 98 SER A O 1
ATOM 755 N N . HIS A 1 99 ? 6.077 -22.992 24.108 1.00 39.97 99 HIS A N 1
ATOM 756 C CA . HIS A 1 99 ? 6.873 -24.136 23.621 1.00 39.97 99 HIS A CA 1
ATOM 757 C C . HIS A 1 99 ? 5.955 -25.216 23.013 1.00 39.97 99 HIS A C 1
ATOM 759 O O . HIS A 1 99 ? 5.042 -25.695 23.673 1.00 39.97 99 HIS A O 1
ATOM 765 N N . GLY A 1 100 ? 6.252 -25.628 21.774 1.00 38.84 100 GLY A N 1
ATOM 766 C CA . GLY A 1 100 ? 5.639 -26.786 21.105 1.00 38.84 100 GLY A CA 1
ATOM 767 C C . GLY A 1 100 ? 4.476 -26.447 20.166 1.00 38.84 100 GLY A C 1
ATOM 768 O O . GLY A 1 100 ? 3.473 -25.886 20.588 1.00 38.84 100 GLY A O 1
ATOM 769 N N . GLN A 1 101 ? 4.638 -26.784 18.879 1.00 45.97 101 GLN A N 1
ATOM 770 C CA . GLN A 1 101 ? 3.603 -26.807 17.821 1.00 45.97 101 GLN A CA 1
ATOM 771 C C . GLN A 1 101 ? 2.386 -27.622 18.328 1.00 45.97 101 GLN A C 1
ATOM 773 O O . GLN A 1 101 ? 2.600 -28.484 19.165 1.00 45.97 101 GLN A O 1
ATOM 778 N N . TYR A 1 102 ? 1.101 -27.378 18.015 1.00 41.19 102 TYR A N 1
ATOM 779 C CA . TYR A 1 102 ? 0.370 -27.367 16.731 1.00 41.19 102 TYR A CA 1
ATOM 780 C C . TYR A 1 102 ? -1.011 -26.685 16.945 1.00 41.19 102 TYR A C 1
ATOM 782 O O . TYR A 1 102 ? -1.546 -26.741 18.050 1.00 41.19 102 TYR A O 1
ATOM 790 N N . GLY A 1 103 ? -1.639 -26.104 15.912 1.00 41.84 103 GLY A N 1
ATOM 791 C CA . GLY A 1 103 ? -3.001 -25.542 15.988 1.00 41.84 103 GLY A CA 1
ATOM 792 C C . GLY A 1 103 ? -3.857 -25.928 14.778 1.00 41.84 103 GLY A C 1
ATOM 793 O O . GLY A 1 103 ? -3.404 -25.792 13.645 1.00 41.84 103 GLY A O 1
ATOM 794 N N . CYS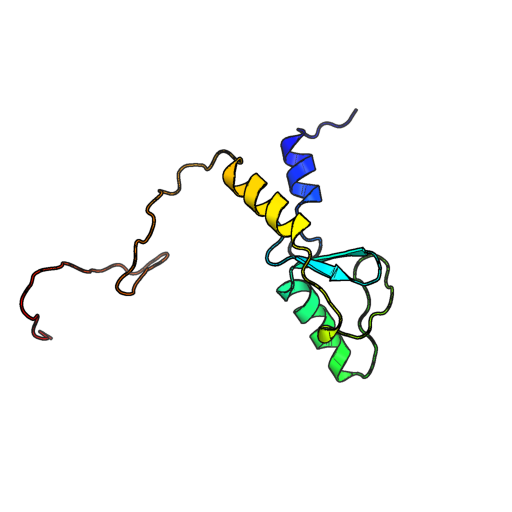 A 1 104 ? -5.078 -26.418 15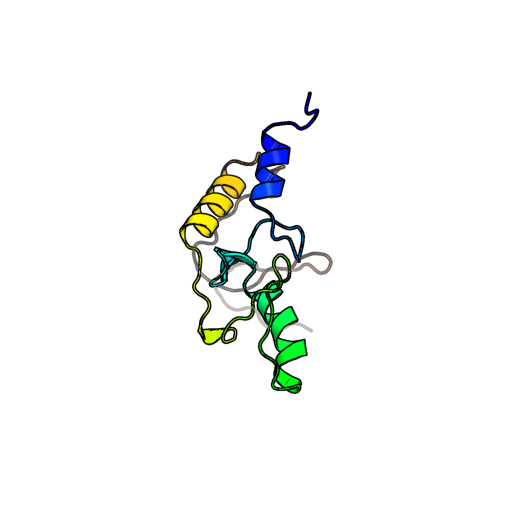.018 1.00 43.31 104 CYS A N 1
ATOM 795 C CA . CYS A 1 104 ? -6.045 -26.831 13.991 1.00 43.31 104 CYS A CA 1
ATOM 796 C C . CYS A 1 104 ? -7.156 -25.780 13.841 1.00 43.31 104 CYS A C 1
ATOM 798 O O . CYS A 1 104 ? -7.809 -25.436 14.826 1.00 43.31 104 CYS A O 1
ATOM 800 N N . THR A 1 105 ? -7.427 -25.319 12.618 1.00 42.28 105 THR A N 1
ATOM 801 C CA . THR A 1 105 ? -8.622 -24.531 12.282 1.00 42.28 105 THR A CA 1
ATOM 802 C C . THR A 1 105 ? -9.561 -25.349 11.389 1.00 42.28 105 THR A C 1
ATOM 804 O O . THR A 1 105 ? -9.224 -25.722 10.271 1.00 42.28 105 THR A O 1
ATOM 807 N N . SER A 1 106 ? -10.766 -25.604 11.910 1.00 42.81 106 SER A N 1
ATOM 808 C CA . SER A 1 106 ? -11.983 -25.958 11.158 1.00 42.81 106 SER A CA 1
ATOM 809 C C . SER A 1 106 ? -12.056 -27.325 10.450 1.00 42.81 106 SER A C 1
ATOM 811 O O . SER A 1 106 ? -12.367 -27.377 9.263 1.00 42.81 106 SER A O 1
ATOM 813 N N . GLY A 1 107 ? -11.921 -28.441 11.186 1.00 45.69 107 GLY A N 1
ATOM 814 C CA . GLY A 1 107 ? -12.545 -29.706 10.740 1.00 45.69 107 GLY A CA 1
ATOM 815 C C . GLY A 1 107 ? -11.897 -31.035 11.132 1.00 45.69 107 GLY A C 1
ATOM 816 O O . GLY A 1 107 ? -12.543 -32.066 10.984 1.00 45.69 107 GLY A O 1
ATOM 817 N N . GLN A 1 108 ? -10.679 -31.051 11.670 1.00 36.25 108 GLN A N 1
ATOM 818 C CA . GLN A 1 108 ? -10.093 -32.249 12.286 1.00 36.25 108 GLN A CA 1
ATOM 819 C C . GLN A 1 108 ? -9.438 -31.841 13.608 1.00 36.25 108 GLN A C 1
ATOM 821 O O . GLN A 1 108 ? -8.601 -30.945 13.637 1.00 36.25 108 GLN A O 1
ATOM 826 N N . VAL A 1 109 ? -9.868 -32.450 14.713 1.00 45.34 109 VAL A N 1
ATOM 827 C CA . VAL A 1 109 ? -9.292 -32.259 16.054 1.00 45.34 109 VAL A CA 1
ATOM 828 C C . VAL A 1 109 ? -8.676 -33.576 16.481 1.00 45.34 109 VAL A C 1
ATOM 830 O O . VAL A 1 109 ? -9.324 -34.596 16.263 1.00 45.34 109 VAL A O 1
ATOM 833 N N . THR A 1 110 ? -7.501 -33.533 17.125 1.00 39.00 110 THR A N 1
ATOM 834 C CA . THR A 1 110 ? -7.081 -34.289 18.340 1.00 39.00 110 THR A CA 1
ATOM 835 C C . THR A 1 110 ? -5.543 -34.379 18.369 1.00 39.00 110 THR A C 1
ATOM 837 O O . THR A 1 110 ? -4.941 -34.517 17.317 1.00 39.00 110 THR A O 1
ATOM 840 N N . TYR A 1 111 ? -4.774 -34.307 19.458 1.00 38.19 111 TYR A N 1
ATOM 841 C CA . TYR A 1 111 ? -4.883 -33.958 20.882 1.00 38.19 111 TYR A CA 1
ATOM 842 C C . TYR A 1 111 ? -3.421 -33.726 21.355 1.00 38.19 111 TYR A C 1
ATOM 844 O O . TYR A 1 111 ? -2.498 -34.268 20.750 1.00 38.19 111 TYR A O 1
ATOM 852 N N . CYS A 1 112 ? -3.169 -32.988 22.438 1.00 41.75 112 CYS A N 1
ATOM 853 C CA . CYS A 1 112 ? -1.899 -33.093 23.172 1.00 41.75 112 CYS A CA 1
ATOM 854 C C . CYS A 1 112 ? -2.212 -33.167 24.664 1.00 41.75 112 CYS A C 1
ATOM 856 O O . CYS A 1 112 ? -2.590 -32.168 25.271 1.00 41.75 112 CYS A O 1
ATOM 858 N N . THR A 1 113 ? -2.079 -34.354 25.249 1.00 43.81 113 THR A N 1
ATOM 859 C CA . THR A 1 113 ? -1.986 -34.525 26.699 1.00 43.81 113 THR A CA 1
ATOM 860 C C . THR A 1 113 ? -0.513 -34.584 27.060 1.00 43.81 113 THR A C 1
ATOM 862 O O . THR A 1 113 ? 0.228 -35.409 26.528 1.00 43.81 113 THR A O 1
ATOM 865 N N . CYS A 1 114 ? -0.083 -33.699 27.951 1.00 48.44 114 CYS A N 1
ATOM 866 C CA . CYS A 1 114 ? 1.186 -33.849 28.632 1.00 48.44 114 CYS A CA 1
ATOM 867 C C . CYS A 1 114 ? 1.036 -34.939 29.698 1.00 48.44 114 CYS A C 1
ATOM 869 O O . CYS A 1 114 ? 0.236 -34.801 30.617 1.00 48.44 114 CYS A O 1
ATOM 871 N N . ASP A 1 115 ? 1.829 -35.998 29.598 1.00 37.06 115 ASP A N 1
ATOM 872 C CA . ASP A 1 115 ? 2.262 -36.707 30.792 1.00 37.06 115 ASP A CA 1
ATOM 873 C C . ASP A 1 115 ? 3.742 -37.021 30.624 1.00 37.06 115 ASP A C 1
ATOM 875 O O . ASP A 1 115 ? 4.193 -37.464 29.562 1.00 37.06 115 ASP A O 1
ATOM 879 N N . GLY A 1 116 ? 4.531 -36.678 31.634 1.00 53.06 116 GLY A N 1
ATOM 880 C CA . GLY A 1 116 ? 5.941 -37.020 31.628 1.00 53.06 116 GLY A CA 1
ATOM 881 C C . GLY A 1 116 ? 6.060 -38.535 31.497 1.00 53.06 116 GLY A C 1
ATOM 882 O O . GLY A 1 116 ? 5.466 -39.261 32.286 1.00 53.06 116 GLY A O 1
ATOM 883 N N . SER A 1 117 ? 6.892 -38.985 30.553 1.00 51.44 117 SER A N 1
ATOM 884 C CA . SER A 1 117 ? 7.231 -40.389 30.235 1.00 51.44 117 SER A CA 1
ATOM 885 C C . SER A 1 117 ? 6.452 -40.994 29.053 1.00 51.44 117 SER A C 1
ATOM 887 O O . SER A 1 117 ? 5.503 -41.740 29.223 1.00 51.44 117 SER A O 1
ATOM 889 N N . ASN A 1 118 ? 6.962 -40.706 27.849 1.00 42.75 118 ASN A N 1
ATOM 890 C CA . ASN A 1 118 ? 7.001 -41.557 26.646 1.00 42.75 118 ASN A CA 1
ATOM 891 C C . ASN A 1 118 ? 5.698 -42.268 26.183 1.00 42.75 118 ASN A C 1
ATOM 893 O O . ASN A 1 118 ? 5.342 -43.306 26.738 1.00 42.75 118 ASN A O 1
ATOM 897 N N . PRO A 1 119 ? 5.054 -41.830 25.084 1.00 40.75 119 PRO A N 1
ATOM 898 C CA . PRO A 1 119 ? 4.003 -42.603 24.427 1.00 40.75 119 PRO A CA 1
ATOM 899 C C . PRO A 1 119 ? 4.541 -43.440 23.250 1.00 40.75 119 PRO A C 1
ATOM 901 O O . PRO A 1 119 ? 5.168 -42.930 22.321 1.00 40.75 119 PRO A O 1
ATOM 904 N N . VAL A 1 120 ? 4.275 -44.745 23.301 1.00 43.72 120 VAL A N 1
ATOM 905 C CA . VAL A 1 120 ? 4.454 -45.712 22.207 1.00 43.72 120 VAL A CA 1
ATOM 906 C C . VAL A 1 120 ? 3.364 -45.542 21.138 1.00 43.72 120 VAL A C 1
ATOM 908 O O . VAL A 1 120 ? 2.233 -45.185 21.457 1.00 43.72 120 VAL A O 1
ATOM 911 N N . LEU A 1 121 ? 3.714 -45.798 19.872 1.00 34.47 121 LEU A N 1
ATOM 912 C CA . LEU A 1 121 ? 2.777 -45.891 18.745 1.00 34.47 121 LEU A CA 1
ATOM 913 C C . LEU A 1 121 ? 1.907 -47.148 18.908 1.00 34.47 121 LEU A C 1
ATOM 915 O O . LEU A 1 121 ? 2.457 -48.247 18.876 1.00 34.47 121 LEU A O 1
ATOM 919 N N . ASP A 1 122 ? 0.589 -46.997 19.028 1.00 34.94 122 ASP A N 1
ATOM 920 C CA . ASP A 1 122 ? -0.365 -48.093 18.807 1.00 34.94 122 ASP A CA 1
ATOM 921 C C . ASP A 1 122 ? -1.111 -47.824 17.488 1.00 34.94 122 ASP A C 1
ATOM 923 O O . ASP A 1 122 ? -1.480 -46.677 17.215 1.00 34.94 122 ASP A O 1
ATOM 927 N N . MET A 1 123 ? -1.206 -48.855 16.639 1.00 38.84 123 MET A N 1
ATOM 928 C CA . MET A 1 123 ? -1.827 -48.826 15.302 1.00 38.84 123 MET A CA 1
ATOM 929 C C . MET A 1 123 ? -3.352 -48.824 15.365 1.00 38.84 123 MET A C 1
ATOM 931 O O . MET A 1 123 ? -3.907 -49.557 16.208 1.00 38.84 123 MET A O 1
#

Solvent-accessible surface area (backbone atoms only — not comparable to full-atom values): 8247 Å² total; per-residue (Å²): 129,85,88,68,53,74,68,59,54,49,50,58,76,44,28,14,84,83,80,71,40,66,53,54,69,26,24,34,48,98,87,66,56,64,34,21,47,68,60,53,47,61,61,32,63,74,28,58,85,69,80,46,71,32,54,42,93,84,81,57,53,70,47,92,50,74,90,73,50,46,72,35,63,65,61,45,52,51,47,53,52,49,66,70,66,48,84,69,76,88,71,81,89,77,85,83,80,82,80,81,90,84,86,77,85,90,86,70,87,89,86,86,81,90,65,94,77,82,87,79,91,79,134

pLDDT: mean 74.36, std 23.01, range [34.47, 97.69]

Mean predicted aligned error: 14.62 Å

Sequence (123 aa):
MSLFKPEEQLVHELSCPICLQLYSDPVVLPCGHNYCRACICMTADTTDKSGILPRCPECREEYQGMDSLQRNFKLSSIVEGYRASAPQGQTGQQGCHSHGQYGCTSGQVTYCTCDGSNPVLDM

Nearest PDB structures (foldseek):
  6fga-assembly1_E  TM=9.282E-01  e=1.197E-06  Homo sapiens
  5fer-assembly1_A  TM=8.076E-01  e=1.238E-07  Homo sapiens
  6yxe-assembly1_A-3  TM=7.479E-01  e=1.671E-06  Homo sapiens
  7bbd-assembly1_B  TM=8.599E-01  e=1.082E-05  Homo sapiens
  2ec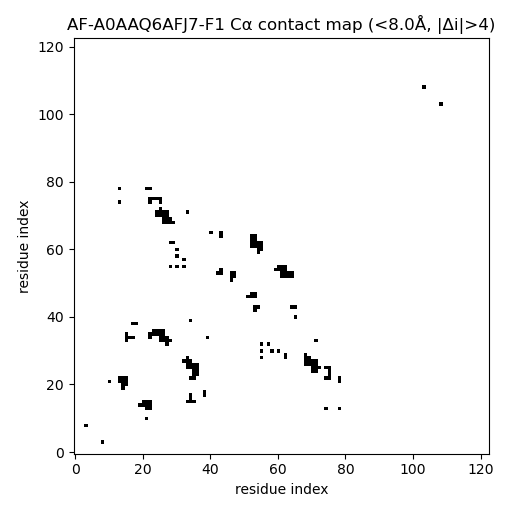w-assembly1_A  TM=7.414E-01  e=4.395E-05  Mus musculus

Radius of gyration: 21.47 Å; Cα contacts (8 Å, |Δi|>4): 99; chains: 1; bounding box: 38×64×52 Å

InterPro domains:
  IPR001841 Zinc finger, RING-type [PS50089] (16-60)
  IPR001841 Zinc finger, RING-type [SM00184] (16-59)
  IPR013083 Zinc finger, RING/FYVE/PHD-type [G3DSA:3.30.40.10] (3-86)
  IPR017907 Zinc finger, RING-type, conserved site [PS00518] (31-40)
  IPR027370 Zinc finger, RING-type, eukaryotic [PF13445] (16-57)
  IPR051051 E3 ubiquitin-p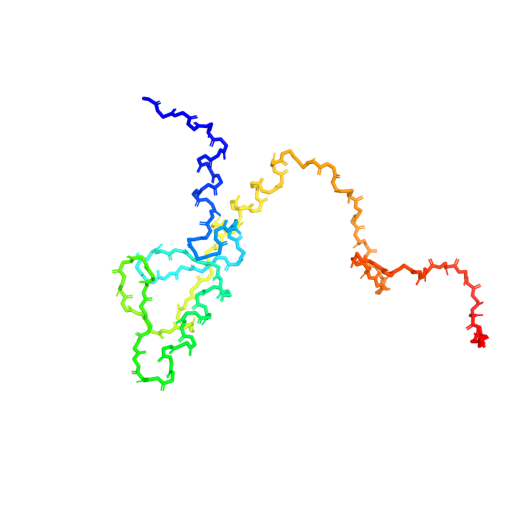rotein l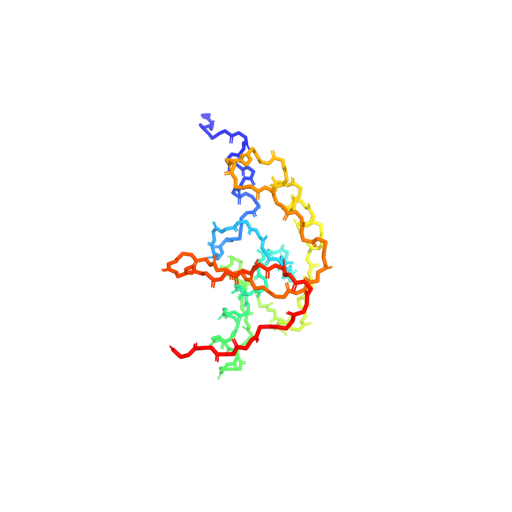igase TRIM/RNF [PTHR25465] (9-113)